Protein AF-A0A524MEU5-F1 (afdb_monomer_lite)

Secondary structure (DSSP, 8-state):
--EEEEEES-S-SHHHHHHHHHHS-SSEEEEEE-SSEEEEEEEEEEE-TTT--EEEEEEEEEEETTTTEEEEEEEEEE----TTTHHHHHHHHHHHHHHHHHHHHHTT-EEEEEE-----SSEEPTTT--EE---GGGS-TTSEEE-TTT--EEE-GGG-

pLDDT: mean 91.0, std 10.81, range [50.72, 98.62]

Structure (mmCIF, N/CA/C/O backbone):
data_AF-A0A524MEU5-F1
#
_entry.id   AF-A0A524MEU5-F1
#
loop_
_atom_site.group_PDB
_atom_site.id
_atom_site.type_symbol
_atom_site.label_atom_id
_atom_site.label_alt_id
_atom_site.label_comp_id
_atom_site.label_asym_id
_atom_site.label_entity_id
_atom_site.label_seq_id
_atom_site.pdbx_PDB_ins_code
_atom_site.Cartn_x
_atom_site.Cartn_y
_atom_site.Cartn_z
_atom_site.occupancy
_atom_site.B_iso_or_equiv
_atom_site.auth_seq_id
_atom_site.auth_comp_id
_atom_site.auth_asym_id
_atom_site.auth_atom_id
_atom_site.pdbx_PDB_model_num
ATOM 1 N N . MET A 1 1 ? 10.080 2.243 -1.001 1.00 82.94 1 MET A N 1
ATOM 2 C CA . MET A 1 1 ? 9.830 0.777 -1.058 1.00 82.94 1 MET A CA 1
ATOM 3 C C . MET A 1 1 ? 8.392 0.488 -0.627 1.00 82.94 1 MET A C 1
ATOM 5 O O . MET A 1 1 ? 7.956 1.135 0.317 1.00 82.94 1 MET A O 1
ATOM 9 N N . PRO A 1 2 ? 7.647 -0.409 -1.295 1.00 92.12 2 PRO A N 1
ATOM 10 C CA . PRO A 1 2 ? 6.289 -0.749 -0.881 1.00 92.12 2 PRO A CA 1
ATOM 11 C C . PRO A 1 2 ? 6.295 -1.556 0.421 1.00 92.12 2 PRO A C 1
ATOM 13 O O . PRO A 1 2 ? 7.141 -2.432 0.625 1.00 92.12 2 PRO A O 1
ATOM 16 N N . ILE A 1 3 ? 5.345 -1.250 1.296 1.00 97.06 3 ILE A N 1
ATOM 17 C CA . ILE A 1 3 ? 5.175 -1.914 2.588 1.00 97.06 3 ILE A CA 1
ATOM 18 C C . ILE A 1 3 ? 3.746 -2.426 2.732 1.00 97.06 3 ILE A C 1
ATOM 20 O O . ILE A 1 3 ? 2.820 -1.910 2.101 1.00 97.06 3 ILE A O 1
ATOM 24 N N . ARG A 1 4 ? 3.592 -3.440 3.577 1.00 98.00 4 ARG A N 1
ATOM 25 C CA . ARG A 1 4 ? 2.314 -3.951 4.056 1.00 98.00 4 ARG A CA 1
ATOM 26 C C . ARG A 1 4 ? 2.283 -3.817 5.570 1.00 98.00 4 ARG A C 1
ATOM 28 O O . ARG A 1 4 ? 3.230 -4.224 6.237 1.00 98.00 4 ARG A O 1
ATOM 35 N N . ILE A 1 5 ? 1.210 -3.255 6.097 1.00 98.38 5 ILE A N 1
ATOM 36 C CA . ILE A 1 5 ? 0.902 -3.251 7.522 1.00 98.38 5 ILE A CA 1
ATOM 37 C C . ILE A 1 5 ? -0.215 -4.268 7.728 1.00 98.38 5 ILE A C 1
ATOM 39 O O . ILE A 1 5 ? -1.234 -4.198 7.048 1.00 98.38 5 ILE A O 1
ATOM 43 N N . LEU A 1 6 ? -0.001 -5.211 8.636 1.00 98.56 6 LEU A N 1
ATOM 44 C CA . LEU A 1 6 ? -0.999 -6.174 9.075 1.00 98.56 6 LEU A CA 1
ATOM 45 C C . LEU A 1 6 ? -1.469 -5.774 10.472 1.00 98.56 6 LEU A C 1
ATOM 47 O O . LEU A 1 6 ? -0.652 -5.652 11.390 1.00 98.56 6 LEU A O 1
ATOM 51 N N . LEU A 1 7 ? -2.777 -5.583 10.605 1.00 98.56 7 LEU A N 1
ATOM 52 C CA . LEU A 1 7 ? -3.465 -5.340 11.863 1.00 98.56 7 LEU A CA 1
ATOM 53 C C . LEU A 1 7 ? -4.380 -6.525 12.179 1.00 98.56 7 LEU A C 1
ATOM 55 O O . LEU A 1 7 ? -5.053 -7.030 11.281 1.00 98.56 7 LEU A O 1
ATOM 59 N N . GLN A 1 8 ? -4.425 -6.953 13.440 1.00 98.50 8 GLN A N 1
ATOM 60 C CA . GLN A 1 8 ? -5.358 -7.988 13.910 1.00 98.50 8 GLN A CA 1
ATOM 61 C C . GLN A 1 8 ? -6.120 -7.507 15.144 1.00 98.50 8 GLN A C 1
ATOM 63 O O . GLN A 1 8 ? -5.611 -6.660 15.886 1.00 98.50 8 GLN A O 1
ATOM 68 N N . ASN A 1 9 ? -7.289 -8.107 15.383 1.00 98.25 9 ASN A N 1
ATOM 69 C CA . ASN A 1 9 ? -8.260 -7.701 16.406 1.00 98.25 9 ASN A CA 1
ATOM 70 C C . ASN A 1 9 ? -8.847 -6.307 16.128 1.00 98.25 9 ASN A C 1
ATOM 72 O O . ASN A 1 9 ? -9.139 -5.542 17.046 1.00 98.25 9 ASN A O 1
ATOM 76 N N . VAL A 1 10 ? -8.971 -5.946 14.848 1.00 98.00 10 VAL A N 1
ATOM 77 C CA . VAL A 1 10 ? -9.579 -4.680 14.435 1.00 98.00 10 VAL A CA 1
ATOM 78 C C . VAL A 1 10 ? -11.090 -4.864 14.438 1.00 98.00 10 VAL A C 1
ATOM 80 O O . VAL A 1 10 ? -11.634 -5.401 13.488 1.00 98.00 10 VAL A O 1
ATOM 83 N N . GLU A 1 11 ? -11.777 -4.430 15.493 1.00 96.62 11 GLU A N 1
ATOM 84 C CA . GLU A 1 11 ? -13.245 -4.547 15.571 1.00 96.62 11 GLU A CA 1
ATOM 85 C C . GLU A 1 11 ? -13.966 -3.612 14.586 1.00 96.62 11 GLU A C 1
ATOM 87 O O . GLU A 1 11 ? -15.056 -3.911 14.097 1.00 96.62 11 GLU A O 1
ATOM 92 N N . LYS A 1 12 ? -13.371 -2.438 14.344 1.00 94.56 12 LYS A N 1
ATOM 93 C CA . LYS A 1 12 ? -13.955 -1.323 13.594 1.00 94.56 12 LYS A CA 1
ATOM 94 C C . LYS A 1 12 ? -12.891 -0.632 12.755 1.00 94.56 12 LYS A C 1
ATOM 96 O O . LYS A 1 12 ? -11.860 -0.205 13.274 1.00 94.56 12 LYS A O 1
ATOM 101 N N . ILE A 1 13 ? -13.147 -0.511 11.456 1.00 97.06 13 ILE A N 1
ATOM 102 C CA . ILE A 1 13 ? -12.200 0.040 10.476 1.00 97.06 13 ILE A CA 1
ATOM 103 C C . ILE A 1 13 ? -12.273 1.572 10.383 1.00 97.06 13 ILE A C 1
ATOM 105 O O . ILE A 1 13 ? -11.389 2.212 9.811 1.00 97.06 13 ILE A O 1
ATOM 109 N N . GLU A 1 14 ? -13.320 2.180 10.942 1.00 97.25 14 GLU A N 1
ATOM 110 C CA . GLU A 1 14 ? -13.666 3.592 10.775 1.00 97.25 14 GLU A CA 1
ATOM 111 C C . GLU A 1 14 ? -12.533 4.526 11.198 1.00 97.25 14 GLU A C 1
ATOM 113 O O . GLU A 1 14 ? -12.197 5.438 10.446 1.00 97.25 14 GLU A O 1
ATOM 118 N N . SER A 1 15 ? -11.883 4.268 12.335 1.00 97.00 15 SER A N 1
ATOM 119 C CA . SER A 1 15 ? -10.796 5.112 12.848 1.00 97.00 15 SER A CA 1
ATOM 120 C C . SER A 1 15 ? -9.565 5.110 11.933 1.00 97.00 15 SER A C 1
ATOM 122 O O . SER A 1 15 ? -8.950 6.157 11.715 1.00 97.00 15 SER A O 1
ATOM 124 N N . ILE A 1 16 ? -9.241 3.969 11.312 1.00 97.56 16 ILE A N 1
ATOM 125 C CA . ILE A 1 16 ? -8.173 3.868 10.305 1.00 97.56 16 ILE A CA 1
ATOM 126 C C . ILE A 1 16 ? -8.553 4.675 9.062 1.00 97.56 16 ILE A C 1
ATOM 128 O O . ILE A 1 16 ? -7.742 5.449 8.546 1.00 97.56 16 ILE A O 1
ATOM 132 N N . LEU A 1 17 ? -9.787 4.517 8.572 1.00 97.44 17 LEU A N 1
ATOM 133 C CA . LEU A 1 17 ? -10.238 5.244 7.387 1.00 97.44 17 LEU A CA 1
ATOM 134 C C . LEU A 1 17 ? -10.294 6.750 7.643 1.00 97.44 17 LEU A C 1
ATOM 136 O O . LEU A 1 17 ? -9.931 7.516 6.756 1.00 97.44 17 LEU A O 1
ATOM 140 N N . GLU A 1 18 ? -10.731 7.188 8.821 1.00 96.69 18 GLU A N 1
ATOM 141 C CA . GLU A 1 18 ? -10.759 8.598 9.213 1.00 96.69 18 GLU A CA 1
ATOM 142 C C . GLU A 1 18 ? -9.356 9.202 9.262 1.00 96.69 18 GLU A C 1
ATOM 144 O O . GLU A 1 18 ? -9.132 10.239 8.631 1.00 96.69 18 GLU A O 1
ATOM 149 N N . LEU A 1 19 ? -8.401 8.524 9.911 1.00 97.00 19 LEU A N 1
ATOM 150 C CA . LEU A 1 19 ? -6.990 8.919 9.929 1.00 97.00 19 LEU A CA 1
ATOM 151 C C . LEU A 1 19 ? -6.447 9.095 8.502 1.00 97.00 19 LEU A C 1
ATOM 153 O O . LEU A 1 19 ? -5.912 10.148 8.149 1.00 97.00 19 LEU A O 1
ATOM 157 N N . LEU A 1 20 ? -6.619 8.077 7.652 1.00 96.94 20 LEU A N 1
ATOM 158 C CA . LEU A 1 20 ? -6.096 8.090 6.285 1.00 96.94 20 LEU A CA 1
ATOM 159 C C . LEU A 1 20 ? -6.783 9.144 5.408 1.00 96.94 20 LEU A C 1
ATOM 161 O O . LEU A 1 20 ? -6.108 9.854 4.661 1.00 96.94 20 LEU A O 1
ATOM 165 N N . LYS A 1 21 ? -8.109 9.292 5.513 1.00 95.12 21 LYS A N 1
ATOM 166 C CA . LYS A 1 21 ? -8.880 10.315 4.788 1.00 95.12 21 LYS A CA 1
ATOM 167 C C . LYS A 1 21 ? -8.431 11.719 5.168 1.00 95.12 21 LYS A C 1
ATOM 169 O O . LYS A 1 21 ? -8.305 12.570 4.291 1.00 95.12 21 LYS A O 1
ATOM 174 N N . LYS A 1 22 ? -8.259 11.982 6.462 1.00 94.56 22 LYS A N 1
ATOM 175 C CA . LYS A 1 22 ? -7.983 13.323 6.972 1.00 94.56 22 LYS A CA 1
ATOM 176 C C . LYS A 1 22 ? -6.574 13.778 6.609 1.00 94.56 22 LYS A C 1
ATOM 178 O O . LYS A 1 22 ? -6.416 14.863 6.057 1.00 94.56 22 LYS A O 1
ATOM 183 N N . ASP A 1 23 ? -5.581 12.930 6.863 1.00 93.00 23 ASP A N 1
ATOM 184 C CA . ASP A 1 23 ? -4.182 13.361 6.863 1.00 93.00 23 ASP A CA 1
ATOM 185 C C . ASP A 1 23 ? -3.386 12.866 5.644 1.00 93.00 23 ASP A C 1
ATOM 187 O O . ASP A 1 23 ? -2.332 13.424 5.326 1.00 93.00 23 ASP A O 1
ATOM 191 N N . TYR A 1 24 ? -3.884 11.845 4.933 1.00 94.19 24 TYR A N 1
ATOM 192 C CA . TYR A 1 24 ? -3.081 11.064 3.984 1.00 94.19 24 TYR A CA 1
ATOM 193 C C . TYR A 1 24 ? -3.781 10.736 2.656 1.00 94.19 24 TYR A C 1
ATOM 195 O O . TYR A 1 24 ? -3.362 9.817 1.957 1.00 94.19 24 TYR A O 1
ATOM 203 N N . ALA A 1 25 ? -4.828 11.475 2.278 1.00 92.12 25 ALA A N 1
ATOM 204 C CA . ALA A 1 25 ? -5.570 11.232 1.037 1.00 92.12 25 ALA A CA 1
ATOM 205 C C . ALA A 1 25 ? -6.132 12.527 0.433 1.00 92.12 25 ALA A C 1
ATOM 207 O O . ALA A 1 25 ? -7.339 12.764 0.459 1.00 92.12 25 ALA A O 1
ATOM 208 N N . ASN A 1 26 ? -5.278 13.424 -0.046 1.00 91.31 26 ASN A N 1
ATOM 209 C CA . ASN A 1 26 ? -5.707 14.742 -0.527 1.00 91.31 26 ASN A CA 1
ATOM 210 C C . ASN A 1 26 ? -6.181 14.771 -1.990 1.00 91.31 26 ASN A C 1
ATOM 212 O O . ASN A 1 26 ? -6.764 15.777 -2.379 1.00 91.31 26 ASN A O 1
ATOM 216 N N . ASP A 1 27 ? -5.947 13.712 -2.768 1.00 88.38 27 ASP A N 1
ATOM 217 C CA . ASP A 1 27 ? -6.245 13.684 -4.205 1.00 88.38 27 ASP A CA 1
ATOM 218 C C . ASP A 1 27 ? -7.451 12.786 -4.532 1.00 88.38 27 ASP A C 1
ATOM 220 O O . ASP A 1 27 ? -8.512 13.268 -4.927 1.00 88.38 27 ASP A O 1
ATOM 224 N N . TYR A 1 28 ? -7.343 11.478 -4.273 1.00 89.94 28 TYR A N 1
ATOM 225 C CA . TYR A 1 28 ? -8.392 10.508 -4.605 1.00 89.94 28 TYR A CA 1
ATOM 226 C C . TYR A 1 28 ? -8.767 9.607 -3.432 1.00 89.94 28 TYR A C 1
ATOM 228 O O . TYR A 1 28 ? -7.924 9.222 -2.616 1.00 89.94 28 TYR A O 1
ATOM 236 N N . ARG A 1 29 ? -10.054 9.236 -3.366 1.00 93.50 29 ARG A N 1
ATOM 237 C CA . ARG A 1 29 ? -10.607 8.323 -2.359 1.00 93.50 29 ARG A CA 1
ATOM 238 C C . ARG A 1 29 ? -11.733 7.488 -2.958 1.00 93.50 29 ARG A C 1
ATOM 240 O O . ARG A 1 29 ? -12.669 8.042 -3.531 1.00 93.50 29 ARG A O 1
ATOM 247 N N . ARG A 1 30 ? -11.697 6.174 -2.754 1.00 95.62 30 ARG A N 1
ATOM 248 C CA . ARG A 1 30 ? -12.818 5.280 -3.065 1.00 95.62 30 ARG A CA 1
ATOM 249 C C . ARG A 1 30 ? -12.933 4.177 -2.029 1.00 95.62 30 ARG A C 1
ATOM 251 O O . ARG A 1 30 ? -11.919 3.637 -1.602 1.00 95.62 30 ARG A O 1
ATOM 258 N N . PHE A 1 31 ? -14.168 3.872 -1.645 1.00 96.19 31 PHE A N 1
ATOM 259 C CA . PHE A 1 31 ? -14.508 2.885 -0.627 1.00 96.19 31 PHE A CA 1
ATOM 260 C C . PHE A 1 31 ? -15.535 1.922 -1.203 1.00 96.19 31 PHE A C 1
ATOM 262 O O . PHE A 1 31 ? -16.448 2.342 -1.918 1.00 96.19 31 PHE A O 1
ATOM 269 N N . TRP A 1 32 ? -15.379 0.652 -0.869 1.00 97.50 32 TRP A N 1
ATOM 270 C CA . TRP A 1 32 ? -16.339 -0.400 -1.144 1.00 97.50 32 TRP A CA 1
ATOM 271 C C . TRP A 1 32 ? -16.593 -1.134 0.163 1.00 97.50 32 TRP A C 1
ATOM 273 O O . TRP A 1 32 ? -15.650 -1.624 0.781 1.00 97.50 32 TRP A O 1
ATOM 283 N N . SER A 1 33 ? -17.856 -1.192 0.565 1.00 95.62 33 SER A N 1
ATOM 284 C CA . SER A 1 33 ? -18.315 -2.021 1.674 1.00 95.62 33 SER A CA 1
ATOM 285 C C . SER A 1 33 ? -19.079 -3.193 1.076 1.00 95.62 33 SER A C 1
ATOM 287 O O . SER A 1 33 ? -20.073 -2.992 0.378 1.00 95.62 33 SER A O 1
ATOM 289 N N . LEU A 1 34 ? -18.541 -4.385 1.284 1.00 95.50 34 LEU A N 1
ATOM 290 C CA . LEU A 1 34 ? -19.136 -5.678 0.973 1.00 95.50 34 LEU A CA 1
ATOM 291 C C . LEU A 1 34 ? -19.589 -6.315 2.294 1.00 95.50 34 LEU A C 1
ATOM 293 O O . LEU A 1 34 ? -19.264 -5.803 3.366 1.00 95.50 34 LEU A O 1
ATOM 297 N N . ASP A 1 35 ? -20.322 -7.422 2.218 1.00 95.62 35 ASP A N 1
ATOM 298 C CA . ASP A 1 35 ? -20.878 -8.075 3.409 1.00 95.62 35 ASP A CA 1
ATOM 299 C C . ASP A 1 35 ? -19.782 -8.573 4.371 1.00 95.62 35 ASP A C 1
ATOM 301 O O . ASP A 1 35 ? -19.903 -8.423 5.583 1.00 95.62 35 ASP A O 1
ATOM 305 N N . ASP A 1 36 ? -18.684 -9.102 3.830 1.00 97.06 36 ASP A N 1
ATOM 306 C CA . ASP A 1 36 ? -17.567 -9.714 4.563 1.00 97.06 36 ASP A CA 1
ATOM 307 C C . ASP A 1 36 ? -16.305 -8.838 4.603 1.00 97.06 36 ASP A C 1
ATOM 309 O O . ASP A 1 36 ? -15.317 -9.169 5.265 1.00 97.06 36 ASP A O 1
ATOM 313 N N . ARG A 1 37 ? -16.300 -7.716 3.872 1.00 97.50 37 ARG A N 1
ATOM 314 C CA . ARG A 1 37 ? -15.060 -7.009 3.548 1.00 97.50 37 ARG A CA 1
ATOM 315 C C . ARG A 1 37 ? -15.255 -5.524 3.289 1.00 97.50 37 ARG A C 1
ATOM 317 O O . ARG A 1 37 ? -16.201 -5.098 2.636 1.00 97.50 37 ARG A O 1
ATOM 324 N N . THR A 1 38 ? -14.297 -4.710 3.715 1.00 98.00 38 THR A N 1
ATOM 325 C CA . THR A 1 38 ? -14.195 -3.300 3.321 1.00 98.00 38 THR A CA 1
ATOM 326 C C . THR A 1 38 ? -12.885 -3.050 2.595 1.00 98.00 38 THR A C 1
ATOM 328 O O . THR A 1 38 ? -11.810 -3.294 3.132 1.00 98.00 38 THR A O 1
ATOM 331 N N . ILE A 1 39 ? -12.971 -2.502 1.385 1.00 98.06 39 ILE A N 1
ATOM 332 C CA . ILE A 1 39 ? -11.810 -2.128 0.576 1.00 98.06 39 ILE A CA 1
ATOM 333 C C . ILE A 1 39 ? -11.790 -0.610 0.434 1.00 98.06 39 ILE A C 1
ATOM 335 O O . ILE A 1 39 ? -12.810 0.009 0.120 1.00 98.06 39 ILE A O 1
ATOM 339 N N . ALA A 1 40 ? -10.627 0.008 0.608 1.00 97.69 40 ALA A N 1
ATOM 340 C CA . ALA A 1 40 ? -10.427 1.417 0.305 1.00 97.69 40 ALA A CA 1
ATOM 341 C C . ALA A 1 40 ? -9.176 1.641 -0.538 1.00 97.69 40 ALA A C 1
ATOM 343 O O . ALA A 1 40 ? -8.140 1.022 -0.319 1.00 97.69 40 ALA A O 1
ATOM 344 N N . ILE A 1 41 ? -9.258 2.578 -1.477 1.00 97.75 41 ILE A N 1
ATOM 345 C CA . ILE A 1 41 ? -8.105 3.096 -2.214 1.00 97.75 41 ILE A CA 1
ATOM 346 C C . ILE A 1 41 ? -8.026 4.591 -1.953 1.00 97.75 41 ILE A C 1
ATOM 348 O O . ILE A 1 41 ? -8.977 5.333 -2.211 1.00 97.75 41 ILE A O 1
ATOM 352 N N . LEU A 1 42 ? -6.878 5.022 -1.449 1.00 97.62 42 LEU A N 1
ATOM 353 C CA . LEU A 1 42 ? -6.581 6.404 -1.125 1.00 97.62 42 LEU A CA 1
ATOM 354 C C . LEU A 1 42 ? -5.303 6.826 -1.846 1.00 97.62 42 LEU A C 1
ATOM 356 O O . LEU A 1 42 ? -4.321 6.081 -1.877 1.00 97.62 42 LEU A O 1
ATOM 360 N N . VAL A 1 43 ? -5.316 8.020 -2.428 1.00 96.31 43 VAL A N 1
ATOM 361 C CA . VAL A 1 43 ? -4.159 8.598 -3.110 1.00 96.31 43 VAL A CA 1
ATOM 362 C C . VAL A 1 43 ? -3.814 9.923 -2.462 1.00 96.31 43 VAL A C 1
ATOM 364 O O . VAL A 1 43 ? -4.671 10.788 -2.257 1.00 96.31 43 VAL A O 1
ATOM 367 N N . TYR A 1 44 ? -2.533 10.060 -2.150 1.00 95.50 44 TYR A N 1
ATOM 368 C CA . TYR A 1 44 ? -1.930 11.309 -1.747 1.00 95.50 44 TYR A CA 1
ATOM 369 C C . TYR A 1 44 ? -0.985 11.788 -2.835 1.00 95.50 44 TYR A C 1
ATOM 371 O O . TYR A 1 44 ? -0.051 11.071 -3.205 1.00 95.50 44 TYR A O 1
ATOM 379 N N . GLU A 1 45 ? -1.190 13.014 -3.295 1.00 92.69 45 GLU A N 1
ATOM 380 C CA . GLU A 1 45 ? -0.282 13.693 -4.206 1.00 92.69 45 GLU A CA 1
ATOM 381 C C . GLU A 1 45 ? 0.264 14.960 -3.551 1.00 92.69 45 GLU A C 1
ATOM 383 O O . GLU A 1 45 ? -0.473 15.775 -2.994 1.00 92.69 45 GLU A O 1
ATOM 388 N N . ARG A 1 46 ? 1.581 15.158 -3.628 1.00 88.62 46 ARG A N 1
ATOM 389 C CA . ARG A 1 46 ? 2.210 16.403 -3.190 1.00 88.62 46 ARG A CA 1
ATOM 390 C C . ARG A 1 46 ? 2.930 17.077 -4.337 1.00 88.62 46 ARG A C 1
ATOM 392 O O . ARG A 1 46 ? 3.900 16.538 -4.864 1.00 88.62 46 ARG A O 1
ATOM 399 N N . LEU A 1 47 ? 2.513 18.308 -4.616 1.00 85.00 47 LEU A N 1
ATOM 400 C CA . LEU A 1 47 ? 3.216 19.241 -5.486 1.00 85.00 47 LEU A CA 1
ATOM 401 C C . LEU A 1 47 ? 4.177 20.087 -4.638 1.00 85.00 47 LEU A C 1
ATOM 403 O O . LEU A 1 47 ? 3.767 20.850 -3.761 1.00 85.00 47 LEU A O 1
ATOM 407 N N . GLY A 1 48 ? 5.479 19.919 -4.847 1.00 74.31 48 GLY A N 1
ATOM 408 C CA . GLY A 1 48 ? 6.511 20.701 -4.179 1.00 74.31 48 GLY A CA 1
ATOM 409 C C . GLY A 1 48 ? 6.701 22.066 -4.839 1.00 74.31 48 GLY A C 1
ATOM 410 O O . GLY A 1 48 ? 7.198 22.138 -5.957 1.00 74.31 48 GLY A O 1
ATOM 411 N N . LEU A 1 49 ? 6.383 23.151 -4.121 1.00 68.56 49 LEU A N 1
ATOM 412 C CA . LEU A 1 49 ? 6.544 24.531 -4.613 1.00 68.56 49 LEU A CA 1
ATOM 413 C C . LEU A 1 49 ? 8.007 24.915 -4.899 1.00 68.56 49 LEU A C 1
ATOM 415 O O . LEU A 1 49 ? 8.280 25.675 -5.820 1.00 68.56 49 LEU A O 1
ATOM 419 N N . ILE A 1 50 ? 8.957 24.385 -4.121 1.00 59.91 50 ILE A N 1
ATOM 420 C CA . ILE A 1 50 ? 10.388 24.694 -4.246 1.00 59.91 50 ILE A CA 1
ATOM 421 C C . ILE A 1 50 ? 11.118 23.433 -4.714 1.00 59.91 50 ILE A C 1
ATOM 423 O O . ILE A 1 50 ? 11.121 22.414 -4.018 1.00 59.91 50 ILE A O 1
ATOM 427 N N . GLY A 1 51 ? 11.722 23.500 -5.903 1.00 60.03 51 GLY A N 1
ATOM 428 C CA . GLY A 1 51 ? 12.486 22.400 -6.503 1.00 60.03 51 GLY A CA 1
ATOM 429 C C . GLY A 1 51 ? 11.675 21.413 -7.353 1.00 60.03 51 GLY A C 1
ATOM 430 O O . GLY A 1 51 ? 12.222 20.377 -7.726 1.00 60.03 51 GLY A O 1
ATOM 431 N N . GLY A 1 52 ? 10.400 21.711 -7.643 1.00 69.88 52 GLY A N 1
ATOM 432 C CA . GLY A 1 52 ? 9.606 21.040 -8.685 1.00 69.88 52 GLY A CA 1
ATOM 433 C C . GLY A 1 52 ? 9.407 19.533 -8.508 1.00 69.88 52 GLY A C 1
ATOM 434 O O . GLY A 1 52 ? 9.187 18.828 -9.489 1.00 69.88 52 GLY A O 1
ATOM 435 N N . TYR A 1 53 ? 9.525 19.017 -7.284 1.00 77.62 53 TYR A N 1
ATOM 436 C CA . TYR A 1 53 ? 9.307 17.598 -7.030 1.00 77.62 53 TYR A CA 1
ATOM 437 C C . TYR A 1 53 ? 7.814 17.327 -6.893 1.00 77.62 53 TYR A C 1
ATOM 439 O O . TYR A 1 53 ? 7.087 18.074 -6.235 1.00 77.62 53 TYR A O 1
ATOM 447 N N . THR A 1 54 ? 7.375 16.226 -7.482 1.00 85.44 54 THR A N 1
ATOM 448 C CA . THR A 1 54 ? 6.038 15.686 -7.272 1.00 85.44 54 THR A CA 1
ATOM 449 C C . THR A 1 54 ? 6.187 14.259 -6.791 1.00 85.44 54 THR A C 1
ATOM 451 O O . THR A 1 54 ? 7.095 13.546 -7.224 1.00 85.44 54 THR A O 1
ATOM 454 N N . PHE A 1 55 ? 5.348 13.840 -5.853 1.00 90.06 55 PHE A N 1
ATOM 455 C CA . PHE A 1 55 ? 5.250 12.428 -5.520 1.00 90.06 55 PHE A CA 1
ATOM 456 C C . PHE A 1 55 ? 3.810 12.039 -5.260 1.00 90.06 55 PHE A C 1
ATOM 458 O O . PHE A 1 55 ? 3.025 12.818 -4.717 1.00 90.06 55 PHE A O 1
ATOM 465 N N . THR A 1 56 ? 3.527 10.791 -5.593 1.00 92.81 56 THR A N 1
ATOM 466 C CA . THR A 1 56 ? 2.229 10.169 -5.426 1.00 92.81 56 THR A CA 1
ATOM 467 C C . THR A 1 56 ? 2.416 8.893 -4.620 1.00 92.81 56 THR A C 1
ATOM 469 O O . THR A 1 56 ? 3.213 8.018 -4.978 1.00 92.81 56 THR A O 1
ATOM 472 N N . VAL A 1 57 ? 1.689 8.794 -3.511 1.00 94.69 57 VAL A N 1
ATOM 473 C CA . VAL A 1 57 ? 1.627 7.603 -2.661 1.00 94.69 57 VAL A CA 1
ATOM 474 C C . VAL A 1 57 ? 0.202 7.077 -2.688 1.00 94.69 57 VAL A C 1
ATOM 476 O O . VAL A 1 57 ? -0.754 7.822 -2.497 1.00 94.69 57 VAL A O 1
ATOM 479 N N . MET A 1 58 ? 0.076 5.783 -2.952 1.00 96.69 58 MET A N 1
ATOM 480 C CA . MET A 1 58 ? -1.186 5.062 -2.932 1.00 96.69 58 MET A CA 1
ATOM 481 C C . MET A 1 58 ? -1.229 4.188 -1.684 1.00 96.69 58 MET A C 1
ATOM 483 O O . MET A 1 58 ? -0.296 3.415 -1.436 1.00 96.69 58 MET A O 1
ATOM 487 N N . THR A 1 59 ? -2.334 4.287 -0.957 1.00 97.81 59 THR A N 1
ATOM 488 C CA . THR A 1 59 ? -2.659 3.455 0.196 1.00 97.81 59 THR A CA 1
ATOM 489 C C . THR A 1 59 ? -3.899 2.633 -0.133 1.00 97.81 59 THR A C 1
ATOM 491 O O . THR A 1 59 ? -4.939 3.189 -0.483 1.00 97.81 59 THR A O 1
ATOM 494 N N . ILE A 1 60 ? -3.787 1.313 -0.043 1.00 97.94 60 ILE A N 1
ATOM 495 C CA . ILE A 1 60 ? -4.900 0.376 -0.211 1.00 97.94 60 ILE A CA 1
ATOM 496 C C . ILE A 1 60 ? -5.190 -0.220 1.160 1.00 97.94 60 ILE A C 1
ATOM 498 O O . ILE A 1 60 ? -4.270 -0.721 1.797 1.00 97.94 60 ILE A O 1
ATOM 502 N N . VAL A 1 61 ? -6.437 -0.145 1.604 1.00 98.31 61 VAL A N 1
ATOM 503 C CA . VAL A 1 61 ? -6.914 -0.754 2.849 1.00 98.31 61 VAL A CA 1
ATOM 504 C C . VAL A 1 61 ? -7.819 -1.911 2.486 1.00 98.31 61 VAL A C 1
ATOM 506 O O . VAL A 1 61 ? -8.667 -1.774 1.605 1.00 98.31 61 VAL A O 1
ATOM 509 N N . ASP A 1 62 ? -7.632 -3.021 3.174 1.00 98.25 62 ASP A N 1
ATOM 510 C CA . ASP A 1 62 ? -8.333 -4.261 2.933 1.00 98.25 62 ASP A CA 1
ATOM 511 C C . ASP A 1 62 ? -8.693 -4.915 4.268 1.00 98.25 62 ASP A C 1
ATOM 513 O O . ASP A 1 62 ? -7.839 -5.481 4.948 1.00 98.25 62 ASP A O 1
ATOM 517 N N . TYR A 1 63 ? -9.939 -4.740 4.690 1.00 98.50 63 TYR A N 1
ATOM 518 C CA . TYR A 1 63 ? -10.434 -5.173 5.990 1.00 98.50 63 TYR A CA 1
ATOM 519 C C . TYR A 1 63 ? -11.396 -6.342 5.836 1.00 98.50 63 TYR A C 1
ATOM 521 O O . TYR A 1 63 ? -12.408 -6.208 5.153 1.00 98.50 63 TYR A O 1
ATOM 529 N N . PHE A 1 64 ? -11.090 -7.446 6.505 1.00 98.19 64 PHE A N 1
ATOM 530 C CA . PHE A 1 64 ? -11.884 -8.665 6.565 1.00 98.19 64 PHE A CA 1
ATOM 531 C C . PHE A 1 64 ? -12.661 -8.680 7.885 1.00 98.19 64 PHE A C 1
ATOM 533 O O . PHE A 1 64 ? -12.058 -8.689 8.963 1.00 98.19 64 PHE A O 1
ATOM 540 N N . VAL A 1 65 ? -13.992 -8.595 7.797 1.00 97.50 65 VAL A N 1
ATOM 541 C CA . VAL A 1 65 ? -14.874 -8.302 8.941 1.00 97.50 65 VAL A CA 1
ATOM 542 C C . VAL A 1 65 ? -14.937 -9.476 9.915 1.00 97.50 65 VAL A C 1
ATOM 544 O O . VAL A 1 65 ? -14.841 -9.268 11.124 1.00 97.50 65 VAL A O 1
ATOM 547 N N . GLU A 1 66 ? -15.085 -10.699 9.404 1.00 97.25 66 GLU A N 1
ATOM 548 C CA . GLU A 1 66 ? -15.225 -11.898 10.238 1.00 97.25 66 GLU A CA 1
ATOM 549 C C . GLU A 1 66 ? -13.917 -12.235 10.964 1.00 97.25 66 GLU A C 1
ATOM 551 O O . GLU A 1 66 ? -13.920 -12.565 12.150 1.00 97.25 66 GLU A O 1
ATOM 556 N N . GLU A 1 67 ? -12.784 -12.095 10.277 1.00 98.25 67 GLU A N 1
ATOM 557 C CA . GLU A 1 67 ? -11.454 -12.377 10.809 1.00 98.25 67 GLU A CA 1
ATOM 558 C C . GLU A 1 67 ? -10.890 -11.237 11.664 1.00 98.25 67 GLU A C 1
ATOM 560 O O . GLU A 1 67 ? -9.897 -11.437 12.367 1.00 98.25 67 GLU A O 1
ATOM 565 N N . GLN A 1 68 ? -11.489 -10.043 11.602 1.00 98.19 68 GLN A N 1
ATOM 566 C CA . GLN A 1 68 ? -10.988 -8.823 12.244 1.00 98.19 68 GLN A CA 1
ATOM 567 C C . GLN A 1 68 ? -9.531 -8.513 11.862 1.00 98.19 68 GLN A C 1
ATOM 569 O O . GLN A 1 68 ? -8.711 -8.079 12.686 1.00 98.19 68 GLN A O 1
ATOM 574 N N . ILE A 1 69 ? -9.198 -8.761 10.593 1.00 98.50 69 ILE A N 1
ATOM 575 C CA . ILE A 1 69 ? -7.872 -8.538 10.017 1.00 98.50 69 ILE A CA 1
ATOM 576 C C . ILE A 1 69 ? -7.949 -7.366 9.049 1.00 98.50 69 ILE A C 1
ATOM 578 O O . ILE A 1 69 ? -8.804 -7.329 8.170 1.00 98.50 69 ILE A O 1
ATOM 582 N N . CYS A 1 70 ? -7.021 -6.422 9.174 1.00 98.62 70 CYS A N 1
ATOM 583 C CA . CYS A 1 70 ? -6.866 -5.327 8.224 1.00 98.62 70 CYS A CA 1
ATOM 584 C C . CYS A 1 70 ? -5.459 -5.345 7.622 1.00 98.62 70 CYS A C 1
ATOM 586 O O . CYS A 1 70 ? -4.460 -5.245 8.339 1.00 98.62 70 CYS A O 1
ATOM 588 N N . GLU A 1 71 ? -5.382 -5.454 6.298 1.00 98.56 71 GLU A N 1
ATOM 589 C CA . GLU A 1 71 ? -4.157 -5.274 5.527 1.00 98.56 71 GLU A CA 1
ATOM 590 C C . GLU A 1 71 ? -4.125 -3.869 4.916 1.00 98.56 71 GLU A C 1
ATOM 592 O O . GLU A 1 71 ? -5.054 -3.429 4.239 1.00 98.56 71 GLU A O 1
ATOM 597 N N . ILE A 1 72 ? -3.030 -3.143 5.138 1.00 98.44 72 ILE A N 1
ATOM 598 C CA . ILE A 1 72 ? -2.817 -1.808 4.576 1.00 98.44 72 ILE A CA 1
ATOM 599 C C . ILE A 1 72 ? -1.552 -1.834 3.726 1.00 98.44 72 ILE A C 1
ATOM 601 O O . ILE A 1 72 ? -0.439 -1.975 4.234 1.00 98.44 72 ILE A O 1
ATOM 605 N N . HIS A 1 73 ? -1.705 -1.668 2.417 1.00 97.94 73 HIS A N 1
ATOM 606 C CA . HIS A 1 73 ? -0.597 -1.609 1.471 1.00 97.94 73 HIS A CA 1
ATOM 607 C C . HIS A 1 73 ? -0.278 -0.160 1.132 1.00 97.94 73 HIS A C 1
ATOM 609 O O . HIS A 1 73 ? -1.132 0.556 0.614 1.00 97.94 73 HIS A O 1
ATOM 615 N N . ILE A 1 74 ? 0.966 0.259 1.356 1.00 97.19 74 ILE A N 1
ATOM 616 C CA . ILE A 1 74 ? 1.415 1.626 1.077 1.00 97.19 74 ILE A CA 1
ATOM 617 C C . ILE A 1 74 ? 2.549 1.563 0.062 1.00 97.19 74 ILE A C 1
ATOM 619 O O . ILE A 1 74 ? 3.556 0.876 0.265 1.00 97.19 74 ILE A O 1
ATOM 623 N N . ARG A 1 75 ? 2.399 2.281 -1.052 1.00 94.75 75 ARG A N 1
ATOM 624 C CA . ARG A 1 75 ? 3.404 2.304 -2.117 1.00 94.75 75 ARG A CA 1
ATOM 625 C C . ARG A 1 75 ? 3.525 3.669 -2.774 1.00 94.75 75 ARG A C 1
ATOM 627 O O . ARG A 1 75 ? 2.536 4.350 -3.021 1.00 94.75 75 ARG A O 1
ATOM 634 N N . TYR A 1 76 ? 4.753 4.024 -3.126 1.00 92.00 76 TYR A N 1
ATOM 635 C CA . TYR A 1 76 ? 5.020 5.088 -4.086 1.00 92.00 76 TYR A CA 1
ATOM 636 C C . TYR A 1 76 ? 4.610 4.620 -5.488 1.00 92.00 76 TYR A C 1
ATOM 638 O O . TYR A 1 76 ? 4.929 3.491 -5.868 1.00 92.00 76 TYR A O 1
ATOM 646 N N . VAL A 1 77 ? 3.905 5.466 -6.241 1.00 90.88 77 VAL A N 1
ATOM 647 C CA . VAL A 1 77 ? 3.341 5.094 -7.555 1.00 90.88 77 VAL A CA 1
ATOM 648 C C . VAL A 1 77 ? 3.746 6.018 -8.694 1.00 90.88 77 VAL A C 1
ATOM 650 O O . VAL A 1 77 ? 3.549 5.658 -9.850 1.00 90.88 77 VAL A O 1
ATOM 653 N N . GLY A 1 78 ? 4.339 7.173 -8.404 1.00 86.75 78 GLY A N 1
ATOM 654 C CA . GLY A 1 78 ? 4.778 8.090 -9.447 1.00 86.75 78 GLY A CA 1
ATOM 655 C C . GLY A 1 78 ? 5.140 9.473 -8.932 1.00 86.75 78 GLY A C 1
ATOM 656 O O . GLY A 1 78 ? 5.014 9.768 -7.742 1.00 86.75 78 GLY A O 1
ATOM 657 N N . GLY A 1 79 ? 5.635 10.300 -9.850 1.00 82.94 79 GLY A N 1
ATOM 658 C CA . GLY A 1 79 ? 6.095 11.659 -9.593 1.00 82.94 79 GLY A CA 1
ATOM 659 C C . GLY A 1 79 ? 7.520 11.908 -10.084 1.00 82.94 79 GLY A C 1
ATOM 660 O O . GLY A 1 79 ? 8.250 10.981 -10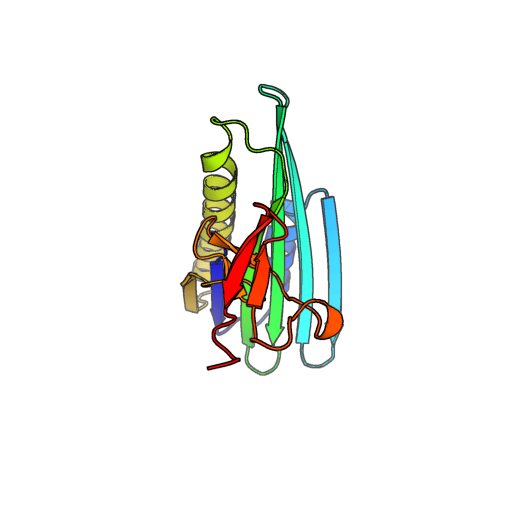.439 1.00 82.94 79 GLY A O 1
ATOM 661 N N . ASN A 1 80 ? 7.912 13.177 -10.148 1.00 72.06 80 ASN A N 1
ATOM 662 C CA . ASN A 1 80 ? 9.228 13.557 -10.639 1.00 72.06 80 ASN A CA 1
ATOM 663 C C . ASN A 1 80 ? 10.246 13.558 -9.490 1.00 72.06 80 ASN A C 1
ATOM 665 O O . ASN A 1 80 ? 10.205 14.410 -8.597 1.00 72.06 80 ASN A O 1
ATOM 669 N N . PHE A 1 81 ? 11.168 12.593 -9.514 1.00 62.25 81 PHE A N 1
ATOM 670 C CA . PHE A 1 81 ? 12.298 12.553 -8.594 1.00 62.25 81 PHE A CA 1
ATOM 671 C C . PHE A 1 81 ? 13.364 13.545 -9.058 1.00 62.25 81 PHE A C 1
ATOM 673 O O . PHE A 1 81 ? 14.227 13.220 -9.871 1.00 62.25 81 PHE A O 1
ATOM 680 N N . SER A 1 82 ? 13.358 14.754 -8.500 1.00 60.47 82 SER A N 1
ATOM 681 C CA . SER A 1 82 ? 14.616 15.494 -8.419 1.00 60.47 82 SER A CA 1
ATOM 682 C C . SER A 1 82 ? 15.562 14.754 -7.462 1.00 60.47 82 SER A C 1
ATOM 684 O O . SER A 1 82 ? 15.114 14.055 -6.551 1.00 60.47 82 SER A O 1
ATOM 686 N N . PHE A 1 83 ? 16.878 14.896 -7.645 1.00 58.16 83 PHE A N 1
ATOM 687 C CA . PHE A 1 83 ? 17.907 14.277 -6.789 1.00 58.16 83 PHE A CA 1
ATOM 688 C C . PHE A 1 83 ? 17.707 14.569 -5.282 1.00 58.16 83 PHE A C 1
ATOM 690 O O . PHE A 1 83 ? 18.109 13.784 -4.434 1.00 58.16 83 PHE A O 1
ATOM 697 N N . LEU A 1 84 ? 17.016 15.666 -4.948 1.00 60.22 84 LEU A N 1
ATOM 698 C CA . LEU A 1 84 ? 16.663 16.084 -3.584 1.00 60.22 84 LEU A CA 1
ATOM 699 C C . LEU A 1 84 ? 15.305 15.538 -3.081 1.00 60.22 84 LEU A C 1
ATOM 701 O O . LEU A 1 84 ? 14.893 15.834 -1.959 1.00 60.22 84 LEU A O 1
ATOM 705 N N . GLY A 1 85 ? 14.560 14.806 -3.912 1.00 59.09 85 GLY A N 1
ATOM 706 C CA . GLY A 1 85 ? 13.178 14.388 -3.658 1.00 59.09 85 GLY A CA 1
ATOM 707 C C . GLY A 1 85 ? 13.000 12.935 -3.211 1.00 59.09 85 GLY A C 1
ATOM 708 O O . GLY A 1 85 ? 11.940 12.603 -2.684 1.00 59.09 85 GLY A O 1
ATOM 709 N N . THR A 1 86 ? 14.008 12.074 -3.378 1.00 61.81 86 THR A N 1
ATOM 710 C CA . THR A 1 86 ? 13.912 10.626 -3.101 1.00 61.81 86 THR A CA 1
ATOM 711 C C . THR A 1 86 ? 13.541 10.307 -1.652 1.00 61.81 86 THR A C 1
ATOM 713 O O . THR A 1 86 ? 12.627 9.512 -1.431 1.00 61.81 86 THR A O 1
ATOM 716 N N . GLY A 1 87 ? 14.133 11.000 -0.675 1.00 73.38 87 GLY A N 1
ATOM 717 C CA . GLY A 1 87 ? 13.826 10.793 0.749 1.00 73.38 87 GLY A CA 1
ATOM 718 C C . GLY A 1 87 ? 12.402 11.192 1.159 1.00 73.38 87 GLY A C 1
ATOM 719 O O . GLY A 1 87 ? 11.826 10.596 2.059 1.00 73.38 87 GLY A O 1
ATOM 720 N N . LYS A 1 88 ? 11.763 12.131 0.448 1.00 81.88 88 LYS A N 1
ATOM 721 C CA . LYS A 1 88 ? 10.474 12.702 0.886 1.00 81.88 88 LYS A CA 1
ATOM 722 C C . LYS A 1 88 ? 9.316 11.715 0.821 1.00 81.88 88 LYS A C 1
ATOM 724 O O . LYS A 1 88 ? 8.411 11.780 1.648 1.00 81.88 88 LYS A O 1
ATOM 729 N N . SER A 1 89 ? 9.328 10.823 -0.169 1.00 86.75 89 SER A N 1
ATOM 730 C CA . SER A 1 89 ? 8.307 9.776 -0.271 1.00 86.75 89 SER A CA 1
ATOM 731 C C . SER A 1 89 ? 8.472 8.723 0.827 1.00 86.75 89 SER A C 1
ATOM 733 O O . SER A 1 89 ? 7.478 8.256 1.374 1.00 86.75 89 SER A O 1
ATOM 735 N N . GLU A 1 90 ? 9.711 8.395 1.199 1.00 89.75 90 GLU A N 1
ATOM 736 C CA . GLU A 1 90 ? 10.000 7.445 2.275 1.00 89.75 90 GLU A CA 1
ATOM 737 C C . GLU A 1 90 ? 9.646 8.035 3.639 1.00 89.75 90 GLU A C 1
ATOM 739 O O . GLU A 1 90 ? 8.947 7.382 4.409 1.00 89.75 90 GLU A O 1
ATOM 744 N N . ASP A 1 91 ? 10.005 9.296 3.894 1.00 91.38 91 ASP A N 1
ATOM 745 C CA . ASP A 1 91 ? 9.600 10.029 5.098 1.00 91.38 91 ASP A CA 1
ATOM 746 C C . ASP A 1 91 ? 8.076 10.072 5.245 1.00 91.38 91 ASP A C 1
ATOM 748 O O . ASP A 1 91 ? 7.536 9.888 6.336 1.00 91.38 91 ASP A O 1
ATOM 752 N N . PHE A 1 92 ? 7.360 10.282 4.136 1.00 92.50 92 PHE A N 1
ATOM 753 C CA . PHE A 1 92 ? 5.902 10.287 4.133 1.00 92.50 92 PHE A CA 1
ATOM 754 C C . PHE A 1 92 ? 5.311 8.902 4.436 1.00 92.50 92 PHE A C 1
ATOM 756 O O . PHE A 1 92 ? 4.405 8.798 5.261 1.00 92.50 92 PHE A O 1
ATOM 763 N N . ILE A 1 93 ? 5.844 7.834 3.829 1.00 94.62 93 ILE A N 1
ATOM 764 C CA . ILE A 1 93 ? 5.431 6.451 4.123 1.00 94.62 93 ILE A CA 1
ATOM 765 C C . ILE A 1 93 ? 5.705 6.107 5.594 1.00 94.62 93 ILE A C 1
ATOM 767 O O . ILE A 1 93 ? 4.839 5.533 6.259 1.00 94.62 93 ILE A O 1
ATOM 771 N N . ASN A 1 94 ? 6.866 6.497 6.125 1.00 95.50 94 ASN A N 1
ATOM 772 C CA . ASN A 1 94 ? 7.214 6.312 7.534 1.00 95.50 94 ASN A CA 1
ATOM 773 C C . ASN A 1 94 ? 6.228 7.053 8.442 1.00 95.50 94 ASN A C 1
ATOM 775 O O . ASN A 1 94 ? 5.728 6.468 9.398 1.00 95.50 94 ASN A O 1
ATOM 779 N N . LYS A 1 95 ? 5.872 8.299 8.105 1.00 96.38 95 LYS A N 1
ATOM 780 C CA . LYS A 1 95 ? 4.889 9.083 8.861 1.00 96.38 95 LYS A CA 1
ATOM 781 C C . LYS A 1 95 ? 3.515 8.405 8.905 1.00 96.38 95 LYS A C 1
ATOM 783 O O . LYS A 1 95 ? 2.953 8.278 9.989 1.00 96.38 95 LYS A O 1
ATOM 788 N N . ILE A 1 96 ? 3.000 7.939 7.761 1.00 96.94 96 ILE A N 1
ATOM 789 C CA . ILE A 1 96 ? 1.736 7.180 7.713 1.00 96.94 96 ILE A CA 1
ATOM 790 C C . ILE A 1 96 ? 1.829 5.945 8.614 1.00 96.94 96 ILE A C 1
ATOM 792 O O . ILE A 1 96 ? 0.947 5.709 9.437 1.00 96.94 96 ILE A O 1
ATOM 796 N N . THR A 1 97 ? 2.915 5.18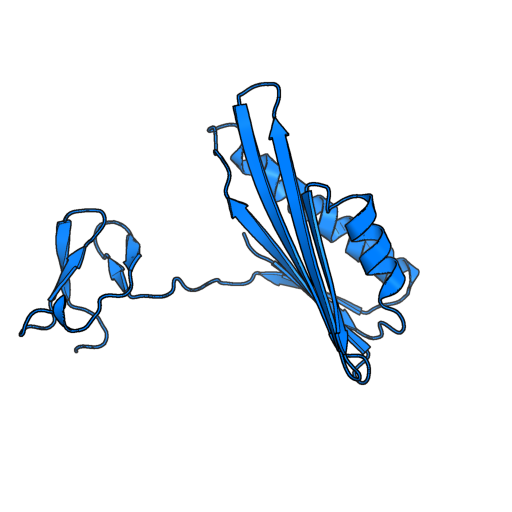1 8.478 1.00 97.75 97 THR A N 1
ATOM 797 C CA . THR A 1 97 ? 3.145 3.943 9.235 1.00 97.75 97 THR A CA 1
ATOM 798 C C . THR A 1 97 ? 3.143 4.201 10.739 1.00 97.75 97 THR A C 1
ATOM 800 O O . THR A 1 97 ? 2.443 3.507 11.469 1.00 97.75 97 THR A O 1
ATOM 803 N N . SER A 1 98 ? 3.855 5.233 11.201 1.00 98.06 98 SER A N 1
ATOM 804 C CA . SER A 1 98 ? 3.891 5.612 12.616 1.00 98.06 98 SER A CA 1
ATOM 805 C C . SER A 1 98 ? 2.530 6.068 13.138 1.00 98.06 98 SER A C 1
ATOM 807 O O . SER A 1 98 ? 2.170 5.722 14.258 1.00 98.06 98 SER A O 1
ATOM 809 N N . SER A 1 99 ? 1.742 6.808 12.350 1.00 98.12 99 SER A N 1
ATOM 810 C CA . SER A 1 99 ? 0.381 7.180 12.760 1.00 98.12 99 SER A CA 1
ATOM 811 C C . SER A 1 99 ? -0.535 5.965 12.915 1.00 98.12 99 SER A C 1
ATOM 813 O O . SER A 1 99 ? -1.302 5.910 13.871 1.00 98.12 99 SER A O 1
ATOM 815 N N . ILE A 1 100 ? -0.434 4.980 12.017 1.00 98.38 100 ILE A N 1
ATOM 816 C CA . ILE A 1 100 ? -1.193 3.725 12.128 1.00 98.38 100 ILE A CA 1
ATOM 817 C C . ILE A 1 100 ? -0.715 2.911 13.337 1.00 98.38 100 ILE A C 1
ATOM 819 O O . ILE A 1 100 ? -1.539 2.344 14.044 1.00 98.38 100 ILE A O 1
ATOM 823 N N . GLU A 1 101 ? 0.591 2.872 13.612 1.00 98.56 101 GLU A N 1
ATOM 824 C CA . GLU A 1 101 ? 1.140 2.186 14.789 1.00 98.56 101 GLU A CA 1
ATOM 825 C C . GLU A 1 101 ? 0.633 2.800 16.103 1.00 98.56 101 GLU A C 1
ATOM 827 O O . GLU A 1 101 ? 0.271 2.070 17.024 1.00 98.56 101 GLU A O 1
ATOM 832 N N . ILE A 1 102 ? 0.591 4.134 16.196 1.00 98.38 102 ILE A N 1
ATOM 833 C CA . ILE A 1 102 ? 0.034 4.840 17.360 1.00 98.38 102 ILE A CA 1
ATOM 834 C C . ILE A 1 102 ? -1.438 4.463 17.537 1.00 98.38 102 ILE A C 1
ATOM 836 O O . ILE A 1 102 ? -1.820 4.022 18.619 1.00 98.38 102 ILE A O 1
ATOM 840 N N . LEU A 1 103 ? -2.230 4.542 16.463 1.00 98.12 103 LEU A N 1
ATOM 841 C CA . LEU A 1 103 ? -3.645 4.175 16.496 1.00 98.12 103 LEU A CA 1
ATOM 842 C C . LEU A 1 103 ? -3.845 2.706 16.908 1.00 98.12 103 LEU A C 1
ATOM 844 O O . LEU A 1 103 ? -4.724 2.402 17.712 1.00 98.12 103 LEU A O 1
ATOM 848 N N . ALA A 1 104 ? -3.007 1.794 16.409 1.00 98.25 104 ALA A N 1
ATOM 849 C CA . ALA A 1 104 ? -3.044 0.385 16.787 1.00 98.25 104 ALA A CA 1
ATOM 850 C C . ALA A 1 104 ? -2.761 0.180 18.281 1.00 98.25 104 ALA A C 1
ATOM 852 O O . ALA A 1 104 ? -3.469 -0.584 18.932 1.00 98.25 104 ALA A O 1
ATOM 853 N N . LYS A 1 105 ? -1.783 0.897 18.849 1.00 98.19 105 LYS A N 1
ATOM 854 C CA . LYS A 1 105 ? -1.484 0.849 20.291 1.00 98.19 105 LYS A CA 1
ATOM 855 C C . LYS A 1 105 ? -2.645 1.365 21.138 1.00 98.19 105 LYS A C 1
ATOM 857 O O . LYS A 1 105 ? -2.974 0.741 22.140 1.00 98.19 105 LYS A O 1
ATOM 862 N N . GLU A 1 106 ? -3.272 2.468 20.731 1.00 98.06 106 GLU A N 1
ATOM 863 C CA . GLU A 1 106 ? -4.428 3.054 21.427 1.00 98.06 106 GLU A CA 1
ATOM 864 C C . GLU A 1 106 ? -5.640 2.112 21.460 1.00 98.06 106 GLU A C 1
ATOM 866 O O . GLU A 1 106 ? -6.396 2.122 22.427 1.00 98.06 106 GLU A O 1
ATOM 871 N N . ASN A 1 107 ? -5.796 1.272 20.433 1.00 97.75 107 ASN A N 1
ATOM 872 C CA . ASN A 1 107 ? -6.905 0.324 20.301 1.00 97.75 107 ASN A CA 1
ATOM 873 C C . ASN A 1 107 ? -6.519 -1.129 20.642 1.00 97.75 107 ASN A C 1
ATOM 875 O O . ASN A 1 107 ? -7.317 -2.037 20.428 1.00 97.75 107 ASN A O 1
ATOM 879 N N . LEU A 1 108 ? -5.312 -1.363 21.177 1.00 97.94 108 LEU A N 1
ATOM 880 C CA . LEU A 1 108 ? -4.796 -2.693 21.539 1.00 97.94 108 LEU A CA 1
ATOM 881 C C . LEU A 1 108 ? -4.768 -3.707 20.372 1.00 97.94 108 LEU A C 1
ATOM 883 O O . LEU A 1 108 ? -4.906 -4.914 20.579 1.00 97.94 108 LEU A O 1
ATOM 887 N N . TRP A 1 109 ? -4.563 -3.237 19.141 1.00 98.38 109 TRP A N 1
ATOM 888 C CA . TRP A 1 109 ? -4.431 -4.097 17.962 1.00 98.38 109 TRP A CA 1
ATOM 889 C C . TRP A 1 109 ? -3.022 -4.674 17.840 1.00 98.38 109 T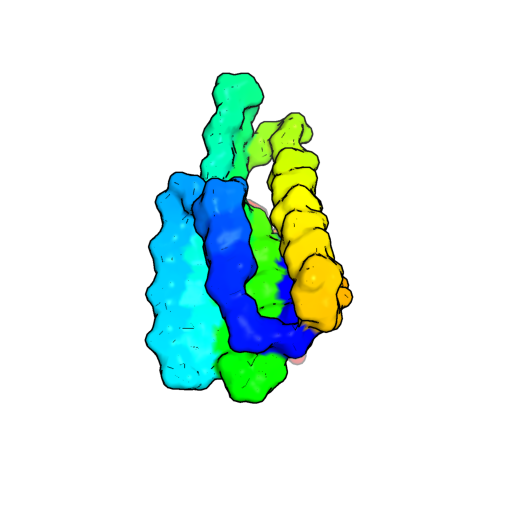RP A C 1
ATOM 891 O O . TRP A 1 109 ? -2.024 -4.011 18.136 1.00 98.38 109 TRP A O 1
ATOM 901 N N . ASN A 1 110 ? -2.920 -5.893 17.309 1.00 98.44 110 ASN A N 1
ATOM 902 C CA . ASN A 1 110 ? -1.620 -6.437 16.921 1.00 98.44 110 ASN A CA 1
ATOM 903 C C . ASN A 1 110 ? -1.145 -5.731 15.651 1.00 98.44 110 ASN A C 1
ATOM 905 O O . ASN A 1 110 ? -1.859 -5.737 14.655 1.00 98.44 110 ASN A O 1
ATOM 909 N N . PHE A 1 111 ? 0.060 -5.162 15.671 1.00 98.50 111 PHE A N 1
ATOM 910 C CA . PHE A 1 111 ? 0.631 -4.402 14.559 1.00 98.50 111 PHE A CA 1
ATOM 911 C C . PHE A 1 111 ? 1.906 -5.068 14.037 1.00 98.50 111 PHE A C 1
ATOM 913 O O . PHE A 1 111 ? 2.842 -5.321 14.799 1.00 98.50 111 PHE A O 1
ATOM 920 N N . LYS A 1 112 ? 1.974 -5.311 12.725 1.00 98.50 112 LYS A N 1
ATOM 921 C CA . LYS A 1 112 ? 3.170 -5.841 12.058 1.00 98.50 112 LYS A CA 1
ATOM 922 C C . LYS A 1 112 ? 3.418 -5.122 10.737 1.00 98.50 112 LYS A C 1
ATOM 924 O O . LYS A 1 112 ? 2.515 -5.001 9.918 1.00 98.50 112 LYS A O 1
ATOM 929 N N . VAL A 1 113 ? 4.663 -4.708 10.499 1.00 98.12 113 VAL A N 1
ATOM 930 C CA . VAL A 1 113 ? 5.099 -4.142 9.212 1.00 98.12 113 VAL A CA 1
ATOM 931 C C . VAL A 1 113 ? 5.917 -5.170 8.448 1.00 98.12 113 VAL A C 1
ATOM 933 O O . VAL A 1 113 ? 6.847 -5.772 8.983 1.00 98.12 113 VAL A O 1
ATOM 936 N N . GLU A 1 114 ? 5.611 -5.327 7.169 1.00 97.62 114 GLU A N 1
ATOM 937 C CA . GLU A 1 114 ? 6.306 -6.219 6.257 1.00 97.62 114 GLU A CA 1
ATOM 938 C C . GLU A 1 114 ? 6.764 -5.464 5.010 1.00 97.62 114 GLU A C 1
ATOM 940 O O . GLU A 1 114 ? 6.032 -4.672 4.411 1.00 97.62 114 GLU A O 1
ATOM 945 N N . LYS A 1 115 ? 8.005 -5.724 4.591 1.00 94.75 115 LYS A N 1
ATOM 946 C CA . LYS A 1 115 ? 8.526 -5.212 3.322 1.00 94.75 115 LYS A CA 1
ATOM 947 C C . LYS A 1 115 ? 7.974 -6.072 2.194 1.00 94.75 115 LYS A C 1
ATOM 949 O O . LYS A 1 115 ? 8.211 -7.278 2.169 1.00 94.75 115 LYS A O 1
ATOM 954 N N . VAL A 1 116 ? 7.279 -5.456 1.243 1.00 92.19 116 VAL A N 1
ATOM 955 C CA . VAL A 1 116 ? 6.737 -6.182 0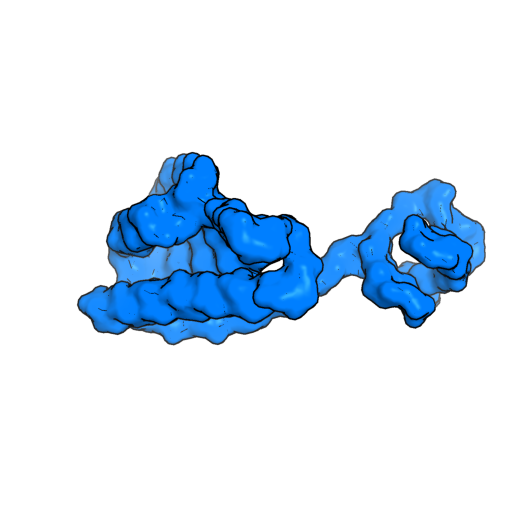.093 1.00 92.19 116 VAL A CA 1
ATOM 956 C C . VAL A 1 116 ? 7.786 -6.187 -1.009 1.00 92.19 116 VAL A C 1
ATOM 958 O O . VAL A 1 116 ? 8.146 -5.146 -1.558 1.00 92.19 116 VAL A O 1
ATOM 961 N N . ILE A 1 117 ? 8.284 -7.371 -1.360 1.00 85.88 117 ILE A N 1
ATOM 962 C CA . ILE A 1 117 ? 9.138 -7.526 -2.537 1.00 85.88 117 ILE A CA 1
ATOM 963 C C . ILE A 1 117 ? 8.218 -7.585 -3.752 1.00 85.88 117 ILE A C 1
ATOM 965 O O . ILE A 1 117 ? 7.682 -8.638 -4.097 1.00 85.88 117 ILE A O 1
ATOM 969 N N . VAL A 1 118 ? 8.024 -6.441 -4.406 1.00 77.50 118 VAL A N 1
ATOM 970 C CA . VAL A 1 118 ? 7.332 -6.405 -5.695 1.00 77.50 118 VAL A CA 1
ATOM 971 C C . VAL A 1 118 ? 8.281 -6.983 -6.733 1.00 77.50 118 VAL A C 1
ATOM 973 O O . VAL A 1 118 ? 9.241 -6.338 -7.154 1.00 77.50 118 VAL A O 1
ATOM 976 N N . ARG A 1 119 ? 8.034 -8.234 -7.120 1.00 73.06 119 ARG A N 1
ATOM 977 C CA . ARG A 1 119 ? 8.697 -8.822 -8.282 1.00 73.06 119 ARG A CA 1
ATOM 978 C C . ARG A 1 119 ? 8.187 -8.087 -9.513 1.00 73.06 119 ARG A C 1
ATOM 980 O O . ARG A 1 119 ? 6.978 -7.926 -9.680 1.00 73.06 119 ARG A O 1
ATOM 987 N N . ASN A 1 120 ? 9.102 -7.621 -10.356 1.00 69.06 120 ASN A N 1
ATOM 988 C CA . ASN A 1 120 ? 8.698 -7.032 -11.622 1.00 69.06 120 ASN A CA 1
ATOM 989 C C . ASN A 1 120 ? 7.905 -8.069 -12.420 1.00 69.06 120 ASN A C 1
ATOM 991 O O . ASN A 1 120 ? 8.302 -9.230 -12.511 1.00 69.06 120 ASN A O 1
ATOM 995 N N . ALA A 1 121 ? 6.789 -7.647 -13.002 1.00 72.25 121 ALA A N 1
ATOM 996 C CA . ALA A 1 121 ? 6.038 -8.500 -13.899 1.00 72.25 121 ALA A CA 1
ATOM 997 C C . ALA A 1 121 ? 6.802 -8.589 -15.233 1.00 72.25 121 ALA A C 1
ATOM 999 O O . ALA A 1 121 ? 6.814 -7.629 -16.000 1.00 72.25 121 ALA A O 1
ATOM 1000 N N . GLY A 1 122 ? 7.452 -9.724 -15.496 1.00 84.88 122 GLY A N 1
ATOM 1001 C CA . GLY A 1 122 ? 8.195 -9.981 -16.733 1.00 84.88 122 GLY A CA 1
ATOM 1002 C C . GLY A 1 122 ? 9.671 -10.309 -16.511 1.00 84.88 122 GLY A C 1
ATOM 1003 O O . GLY A 1 122 ? 10.172 -10.311 -15.388 1.00 84.88 122 GLY A O 1
ATOM 1004 N N . THR A 1 123 ? 10.373 -10.582 -17.605 1.00 89.44 123 THR A N 1
ATOM 1005 C CA . THR A 1 123 ? 11.754 -11.067 -17.574 1.00 89.44 123 THR A CA 1
ATOM 1006 C C . THR A 1 123 ? 12.727 -9.883 -17.532 1.00 89.44 123 THR A C 1
ATOM 1008 O O . THR A 1 123 ? 12.646 -8.990 -18.386 1.00 89.44 123 THR A O 1
ATOM 1011 N N . PRO A 1 124 ? 13.645 -9.817 -16.547 1.00 91.81 124 PRO A N 1
ATOM 1012 C CA . PRO A 1 124 ? 14.606 -8.727 -16.442 1.00 91.81 124 PRO A CA 1
ATOM 1013 C C . PRO A 1 124 ? 15.681 -8.833 -17.527 1.00 91.81 124 PRO A C 1
ATOM 1015 O O . PRO A 1 124 ? 16.341 -9.859 -17.672 1.00 91.81 124 PRO A O 1
ATOM 1018 N N . CYS A 1 125 ? 15.924 -7.739 -18.249 1.00 93.12 125 CYS A N 1
ATOM 1019 C CA . CYS A 1 125 ? 17.025 -7.670 -19.203 1.00 93.12 125 CYS A CA 1
ATOM 1020 C C . CYS A 1 125 ? 18.374 -7.794 -18.464 1.00 93.12 125 CYS A C 1
ATOM 1022 O O . CYS A 1 125 ? 18.647 -6.994 -17.558 1.00 93.12 125 CYS A O 1
ATOM 1024 N N . PRO A 1 126 ? 19.275 -8.709 -18.869 1.00 94.88 126 PRO A N 1
ATOM 1025 C CA . PRO A 1 126 ? 20.559 -8.899 -18.196 1.00 94.88 126 PRO A CA 1
ATOM 1026 C C . PRO A 1 126 ? 21.458 -7.660 -18.286 1.00 94.88 126 PRO A C 1
ATOM 1028 O O . PRO A 1 126 ? 22.235 -7.414 -17.361 1.00 94.88 126 PRO A O 1
ATOM 1031 N N . SER A 1 127 ? 21.297 -6.855 -19.344 1.00 94.94 127 SER A N 1
ATOM 1032 C CA . SER A 1 127 ? 22.094 -5.653 -19.603 1.00 94.94 127 SER A CA 1
ATOM 1033 C C . SER A 1 127 ? 21.632 -4.417 -18.825 1.00 94.94 127 SER A C 1
ATOM 1035 O O . SER A 1 127 ? 22.461 -3.754 -18.215 1.00 94.94 127 SER A O 1
ATOM 1037 N N . CYS A 1 128 ? 20.335 -4.079 -18.841 1.00 92.31 128 CYS A N 1
ATOM 1038 C CA . CYS A 1 128 ? 19.838 -2.821 -18.252 1.00 92.31 128 CYS A CA 1
ATOM 1039 C C . CYS A 1 128 ? 18.901 -3.004 -17.048 1.00 92.31 128 CYS A C 1
ATOM 1041 O O . CYS A 1 128 ? 18.375 -2.019 -16.538 1.00 92.31 128 CYS A O 1
ATOM 1043 N N . LYS A 1 129 ? 18.643 -4.248 -16.625 1.00 90.50 129 LYS A N 1
ATOM 1044 C CA . LYS A 1 129 ? 17.818 -4.643 -15.463 1.00 90.50 129 LYS A CA 1
ATOM 1045 C C . LYS A 1 129 ? 16.340 -4.234 -15.487 1.00 90.50 129 LYS A C 1
ATOM 1047 O O . LYS A 1 129 ? 15.594 -4.632 -14.596 1.00 90.50 129 LYS A O 1
ATOM 1052 N N . LYS A 1 130 ? 15.880 -3.512 -16.513 1.00 87.31 130 LYS A N 1
ATOM 1053 C CA . LYS A 1 130 ? 14.448 -3.284 -16.746 1.00 87.31 130 LYS A CA 1
ATOM 1054 C C . LYS A 1 130 ? 13.769 -4.595 -17.136 1.00 87.31 130 LYS A C 1
ATOM 1056 O O . LYS A 1 130 ? 14.340 -5.382 -17.892 1.00 87.31 130 LYS A O 1
ATOM 1061 N N . ALA A 1 131 ? 12.572 -4.816 -16.614 1.00 90.50 131 ALA A N 1
ATOM 1062 C CA . ALA A 1 131 ? 11.787 -6.017 -16.851 1.00 90.50 131 ALA A CA 1
ATOM 1063 C C . ALA A 1 131 ? 10.600 -5.708 -17.760 1.00 90.50 131 ALA A C 1
ATOM 1065 O O . ALA A 1 131 ? 9.945 -4.679 -17.595 1.00 90.50 131 ALA A O 1
ATOM 1066 N N . TYR A 1 132 ? 10.347 -6.608 -18.705 1.00 89.50 132 TYR A N 1
ATOM 1067 C CA . TYR A 1 132 ? 9.269 -6.494 -19.681 1.00 89.50 132 TYR A CA 1
ATOM 1068 C C . TYR A 1 132 ? 8.604 -7.853 -19.867 1.00 89.50 132 TYR A C 1
ATOM 1070 O O . TYR A 1 132 ? 9.256 -8.893 -19.766 1.00 89.50 132 TYR A O 1
ATOM 1078 N N . LYS A 1 133 ? 7.305 -7.837 -20.160 1.00 91.50 133 LYS A N 1
ATOM 1079 C CA . LYS A 1 133 ? 6.625 -8.990 -20.746 1.00 91.50 133 LYS A CA 1
ATOM 1080 C C . LYS A 1 133 ? 6.757 -8.893 -22.259 1.00 91.50 133 LYS A C 1
ATOM 1082 O O . LYS A 1 133 ? 6.520 -7.824 -22.823 1.00 91.50 133 LYS A O 1
ATOM 1087 N N . TYR A 1 134 ? 7.146 -9.992 -22.888 1.00 91.44 134 TYR A N 1
ATOM 1088 C CA . TYR A 1 134 ? 7.220 -10.103 -24.338 1.00 91.44 134 TYR A CA 1
ATOM 1089 C C . TYR A 1 134 ? 6.061 -10.984 -24.787 1.00 91.44 134 TYR A C 1
ATOM 1091 O O . TYR A 1 134 ? 5.922 -12.082 -24.248 1.00 91.44 134 TYR A O 1
ATOM 1099 N N . PRO A 1 135 ? 5.199 -10.504 -25.694 1.00 92.38 135 PRO A N 1
ATOM 1100 C CA . PRO A 1 135 ? 4.198 -11.365 -26.298 1.00 92.38 135 PRO A CA 1
ATOM 1101 C C . PRO A 1 135 ? 4.889 -12.352 -27.257 1.00 92.38 135 PRO A C 1
ATOM 1103 O O . PRO A 1 135 ? 6.017 -12.094 -27.690 1.00 92.38 135 PRO A O 1
ATOM 1106 N N . GLU A 1 136 ? 4.243 -13.479 -27.559 1.00 93.44 136 GLU A N 1
ATOM 1107 C CA . GLU A 1 136 ? 4.851 -14.588 -28.314 1.00 93.44 136 GLU A CA 1
ATOM 1108 C C . GLU A 1 136 ? 5.416 -14.137 -29.668 1.00 93.44 136 GLU A C 1
ATOM 1110 O O . GLU A 1 136 ? 6.524 -14.516 -30.027 1.00 93.44 136 GLU A O 1
ATOM 1115 N N . GLU A 1 137 ? 4.748 -13.215 -30.364 1.00 96.00 137 GLU A N 1
ATOM 1116 C CA . GLU A 1 137 ? 5.191 -12.671 -31.652 1.00 96.00 137 GLU A CA 1
ATOM 1117 C C . GLU A 1 137 ? 6.482 -11.831 -31.592 1.00 96.00 137 GLU A C 1
ATOM 1119 O O . GLU A 1 137 ? 7.044 -11.461 -32.625 1.00 96.00 137 GLU A O 1
ATOM 1124 N N . LYS A 1 138 ? 6.951 -11.474 -30.390 1.00 94.06 138 LYS A N 1
ATOM 1125 C CA . LYS A 1 138 ? 8.232 -10.780 -30.169 1.00 94.06 138 LYS A CA 1
ATOM 1126 C C . LYS A 1 138 ? 9.359 -11.731 -29.775 1.00 94.06 138 LYS A C 1
ATOM 1128 O O . LYS A 1 138 ? 10.501 -11.276 -29.682 1.00 94.06 138 LYS A O 1
ATOM 1133 N N . ILE A 1 139 ? 9.046 -13.000 -29.530 1.00 95.12 139 ILE A N 1
ATOM 1134 C CA . ILE A 1 139 ? 10.008 -14.046 -29.203 1.00 95.12 139 ILE A CA 1
ATOM 1135 C C . ILE A 1 139 ? 10.452 -14.676 -30.521 1.00 95.12 139 ILE A C 1
ATOM 1137 O O . ILE A 1 139 ? 9.636 -15.134 -31.317 1.00 95.12 139 ILE A O 1
ATOM 1141 N N . ARG A 1 140 ? 11.756 -14.634 -30.794 1.00 95.31 140 ARG A N 1
ATOM 1142 C CA . ARG A 1 140 ? 12.335 -15.283 -31.974 1.00 95.31 140 ARG A CA 1
ATOM 1143 C C . ARG A 1 140 ? 12.315 -16.803 -31.793 1.00 95.31 140 ARG A C 1
ATOM 1145 O O . ARG A 1 140 ? 12.206 -17.294 -30.674 1.00 95.31 140 ARG A O 1
ATOM 1152 N N . GLU A 1 141 ? 12.471 -17.547 -32.886 1.00 94.06 141 GLU A N 1
ATOM 1153 C CA . GLU A 1 141 ? 12.456 -19.022 -32.872 1.00 94.06 141 GLU A CA 1
ATOM 1154 C C . GLU A 1 141 ? 13.499 -19.639 -31.921 1.00 94.06 141 GLU A C 1
ATOM 1156 O O . GLU A 1 141 ? 13.289 -20.724 -31.392 1.00 94.06 141 GLU A O 1
ATOM 1161 N N . ASP A 1 142 ? 14.603 -18.933 -31.661 1.00 93.38 142 ASP A N 1
ATOM 1162 C CA . ASP A 1 142 ? 15.664 -19.333 -30.729 1.00 93.38 142 ASP A CA 1
ATOM 1163 C C . ASP A 1 142 ? 15.395 -18.931 -29.261 1.00 93.38 142 ASP A C 1
ATOM 1165 O O . ASP A 1 142 ? 16.289 -19.017 -28.417 1.00 93.38 142 ASP A O 1
ATOM 1169 N N . GLY A 1 143 ? 14.189 -18.446 -28.944 1.00 93.69 143 GLY A N 1
ATOM 1170 C CA . GLY A 1 143 ? 13.812 -17.979 -27.607 1.00 93.69 143 GLY A CA 1
ATOM 1171 C C . GLY A 1 143 ? 14.403 -16.615 -27.225 1.00 93.69 143 GLY A C 1
ATOM 1172 O O . GLY A 1 143 ? 14.288 -16.190 -26.067 1.00 93.69 143 GLY A O 1
ATOM 1173 N N . THR A 1 144 ? 15.052 -15.908 -28.160 1.00 96.44 144 THR A N 1
ATOM 1174 C CA . THR A 1 144 ? 15.607 -14.575 -27.900 1.00 96.44 144 THR A CA 1
ATOM 1175 C C . THR A 1 144 ? 14.582 -13.462 -28.103 1.00 96.44 144 THR A C 1
ATOM 1177 O O . THR A 1 144 ? 13.692 -13.523 -28.950 1.00 96.44 144 THR A O 1
ATOM 1180 N N . VAL A 1 145 ? 14.735 -12.394 -27.322 1.00 96.94 145 VAL A N 1
ATOM 1181 C CA . VAL A 1 145 ? 13.957 -11.155 -27.422 1.00 96.94 145 VAL A CA 1
ATOM 1182 C C . VAL A 1 145 ? 14.884 -9.949 -27.437 1.00 96.94 145 VAL A C 1
ATOM 1184 O O . VAL A 1 145 ? 15.990 -9.991 -26.898 1.00 96.94 145 VAL A O 1
ATOM 1187 N N . GLU A 1 146 ? 14.424 -8.840 -28.011 1.00 97.69 146 GLU A N 1
ATOM 1188 C CA . GLU A 1 146 ? 15.140 -7.565 -27.982 1.00 97.69 146 GLU A CA 1
ATOM 1189 C C . GLU A 1 146 ? 14.626 -6.672 -26.845 1.00 97.69 146 GLU A C 1
ATOM 1191 O O . GLU A 1 146 ? 13.428 -6.408 -26.740 1.00 97.69 146 GLU A O 1
ATOM 1196 N N . CYS A 1 147 ? 15.519 -6.187 -25.976 1.00 96.06 147 CYS A N 1
ATOM 1197 C CA . CYS A 1 147 ? 15.116 -5.359 -24.842 1.0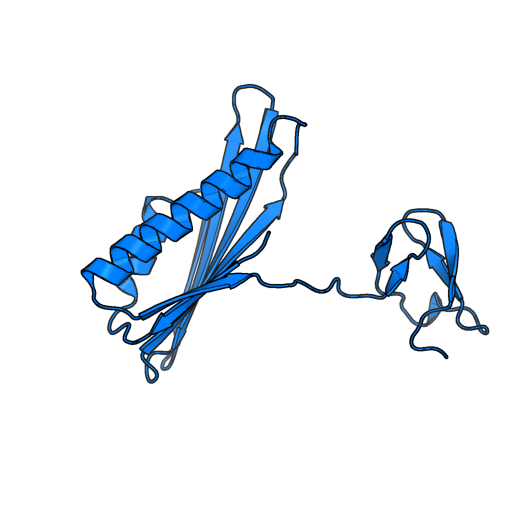0 96.06 147 CYS A CA 1
ATOM 1198 C C . CYS A 1 147 ? 14.465 -4.038 -25.279 1.00 96.06 147 CYS A C 1
ATOM 1200 O O . CYS A 1 147 ? 15.146 -3.174 -25.828 1.00 96.06 147 CYS A O 1
ATOM 1202 N N . GLN A 1 148 ? 13.204 -3.812 -24.891 1.00 94.88 148 GLN A N 1
ATOM 1203 C CA . GLN A 1 148 ? 12.439 -2.596 -25.231 1.00 94.88 148 GLN A CA 1
ATOM 1204 C C . GLN A 1 148 ? 13.077 -1.285 -24.731 1.00 94.88 148 GLN A C 1
ATOM 1206 O O . GLN A 1 148 ? 12.717 -0.209 -25.195 1.00 94.88 148 GLN A O 1
ATOM 1211 N N . ASN A 1 149 ? 14.010 -1.353 -23.774 1.00 93.81 149 ASN A N 1
ATOM 1212 C CA . ASN A 1 149 ? 14.695 -0.173 -23.242 1.00 93.81 149 ASN A CA 1
ATOM 1213 C C . ASN A 1 149 ? 16.073 0.098 -23.853 1.00 93.81 149 ASN A C 1
ATOM 1215 O O . ASN A 1 149 ? 16.460 1.253 -23.965 1.00 93.81 149 ASN A O 1
ATOM 1219 N N . CYS A 1 150 ? 16.864 -0.941 -24.130 1.00 96.44 150 CYS A N 1
ATOM 1220 C CA . CYS A 1 150 ? 18.261 -0.766 -24.554 1.00 96.44 150 CYS A CA 1
ATOM 1221 C C . CYS A 1 150 ? 18.602 -1.427 -25.892 1.00 96.44 150 CYS A C 1
ATOM 1223 O O . CYS A 1 150 ? 19.762 -1.374 -26.289 1.00 96.44 150 CYS A O 1
ATOM 1225 N N . GLY A 1 151 ? 17.643 -2.083 -26.550 1.00 96.88 151 GLY A N 1
ATOM 1226 C CA . GLY A 1 151 ? 17.825 -2.746 -27.846 1.00 96.88 151 GLY A CA 1
ATOM 1227 C C . GLY A 1 151 ? 18.722 -3.989 -27.820 1.00 96.88 151 GLY A C 1
ATOM 1228 O O . GLY A 1 151 ? 18.957 -4.611 -28.847 1.00 96.88 151 GLY A O 1
ATOM 1229 N N . LYS A 1 152 ? 19.269 -4.381 -26.661 1.00 97.44 152 LYS A N 1
ATOM 1230 C CA . LYS A 1 152 ? 20.152 -5.553 -26.579 1.00 97.44 152 LYS A CA 1
ATOM 1231 C C . LYS A 1 152 ? 19.340 -6.856 -26.594 1.00 97.44 152 LYS A C 1
ATOM 1233 O O . LYS A 1 152 ? 18.407 -6.963 -25.788 1.00 97.44 152 LYS A O 1
ATOM 1238 N N . PRO A 1 153 ? 19.699 -7.840 -27.441 1.00 96.94 153 PRO A N 1
ATOM 1239 C CA . PRO A 1 153 ? 19.045 -9.141 -27.457 1.00 96.94 153 PRO A CA 1
ATOM 1240 C C . PRO A 1 153 ? 19.447 -9.988 -26.241 1.00 96.94 153 PRO A C 1
ATOM 1242 O O . PRO A 1 153 ? 20.571 -9.875 -25.744 1.00 96.94 153 PRO A O 1
ATOM 1245 N N . PHE A 1 154 ? 18.538 -10.829 -25.749 1.00 96.50 154 PHE A N 1
ATOM 1246 C CA . PHE A 1 154 ? 18.807 -11.818 -24.700 1.00 96.50 154 PHE A CA 1
ATOM 1247 C C . PHE A 1 154 ? 17.806 -12.983 -24.750 1.00 96.50 154 PHE A C 1
ATOM 1249 O O . PHE A 1 154 ? 16.717 -12.831 -25.296 1.00 96.50 154 PHE A O 1
ATOM 1256 N N . VAL A 1 155 ? 18.175 -14.132 -24.178 1.00 95.62 155 VAL A N 1
ATOM 1257 C CA . VAL A 1 155 ? 17.324 -15.335 -24.088 1.00 95.62 155 VAL A CA 1
ATOM 1258 C C . VAL A 1 155 ? 16.369 -15.213 -22.896 1.00 95.62 155 VAL A C 1
ATOM 1260 O O . VAL A 1 155 ? 16.794 -14.813 -21.806 1.00 95.62 155 VAL A O 1
ATOM 1263 N N . LEU A 1 156 ? 15.090 -15.548 -23.085 1.00 91.12 156 LEU A N 1
ATOM 1264 C CA . LEU A 1 156 ? 14.122 -15.630 -21.988 1.00 91.12 156 LEU A CA 1
ATOM 1265 C C . LEU A 1 156 ? 14.400 -16.864 -21.114 1.00 91.12 156 LEU A C 1
ATOM 1267 O O . LEU A 1 156 ? 14.598 -17.958 -21.628 1.00 91.12 156 LEU A O 1
ATOM 1271 N N . GLN A 1 157 ? 14.397 -16.699 -19.788 1.00 78.88 157 GLN A N 1
ATOM 1272 C CA . GLN A 1 157 ? 14.704 -17.794 -18.850 1.00 78.88 157 GLN A CA 1
ATOM 1273 C C . GLN A 1 157 ? 13.679 -18.937 -18.878 1.00 78.88 157 GLN A C 1
ATOM 1275 O O . GLN A 1 157 ? 14.040 -20.060 -18.560 1.00 78.88 157 GLN A O 1
ATOM 1280 N N . ASP A 1 158 ? 12.442 -18.665 -19.296 1.00 67.06 158 ASP A N 1
ATOM 1281 C CA . ASP A 1 158 ? 11.366 -19.663 -19.366 1.00 67.06 158 ASP A CA 1
ATOM 1282 C C . ASP A 1 158 ? 11.394 -20.496 -20.672 1.00 67.06 158 ASP A C 1
ATOM 1284 O O . ASP A 1 158 ? 10.515 -21.324 -20.887 1.00 67.06 158 ASP A O 1
ATOM 1288 N N . TYR A 1 159 ? 12.378 -20.257 -21.554 1.00 56.28 159 TYR A N 1
ATOM 1289 C CA . TYR A 1 159 ? 12.591 -20.959 -22.833 1.00 56.28 159 TYR A CA 1
ATOM 1290 C C . TYR A 1 159 ? 13.822 -21.895 -22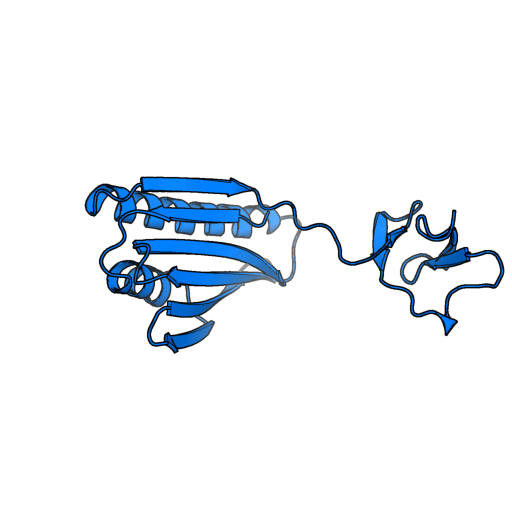.816 1.00 56.28 159 TYR A C 1
ATOM 1292 O O . TYR A 1 159 ? 14.251 -22.364 -23.871 1.00 56.28 159 TYR A O 1
ATOM 1300 N N . GLN A 1 160 ? 14.407 -22.136 -21.634 1.00 50.72 160 GLN A N 1
ATOM 1301 C CA . GLN A 1 160 ? 15.456 -23.142 -21.400 1.00 50.72 160 GLN A CA 1
ATOM 1302 C C . GLN A 1 160 ? 14.850 -24.450 -20.898 1.00 50.72 160 GLN A C 1
ATOM 1304 O O . GLN A 1 160 ? 15.342 -25.511 -21.341 1.00 50.72 160 GLN A O 1
#

Sequence (160 aa):
MPIRILLQNVEKIESILELLKKDYANDYRRFWSLDDRTIAILVYERLGLIGGYTFTVMTIVDYFVEEQICEIHIRYVGGNFSFLGTGKSEDFINKITSSIEILAKENLWNFKVEKVIVRNAGTPCPSCKKAYKYPEEKIREDGTVECQNCGKPFVLQDYQ

Foldseek 3Di:
DKKKKKKFPQQDCVVVVCVCVPPPAPDDKDWDDDPFKIKIKGKDWDQDPPPGKIWIKIWIWIAGNVRRMIMIMIDTDDIDDDVVCPVVSVVSVVVSLVVVVVVCVVVVIDIDMDDDDPDDDAAADPPPRDGDHDDPVQQDPQQWHQDPPPRDIDHGPVSD

Radius of gyration: 19.99 Å; chains: 1; bounding box: 43×48×54 Å